Protein AF-A0A919AIV0-F1 (afdb_monomer)

pLDDT: mean 71.8, std 13.08, range [30.2, 87.25]

Radius of gyration: 26.95 Å; Cα contacts (8 Å, |Δi|>4): 54; chains: 1; bounding box: 64×28×65 Å

Mean predicted aligned error: 18.01 Å

Sequence (154 aa):
MPGPREDSHQRQLGMTYRTVQRLADAATPEELFTGQWQNRTSVLDECKPYLDDRWNQGCTNAWKLWEEIVPLGYRGSYGRVRAYLHKKRTWPRLVTAGPPSPRAVAGWILRRPESLAEAETLQLKTVRAHCPELDALTRHVRRRWFGTCPWTRP

Foldseek 3Di:
DDDDDQVVVCVVVVDDPVVSVQVVPDPDVVSVPPDPPDDPPALVVVCVVVLVVCVVVVPLDLVVSVVVCVVVPRPDDSVVSVVVSVCVVPVPPPCPPPLDDPVLLVVCLQDDVVPDDPVSVVSNVVVCVV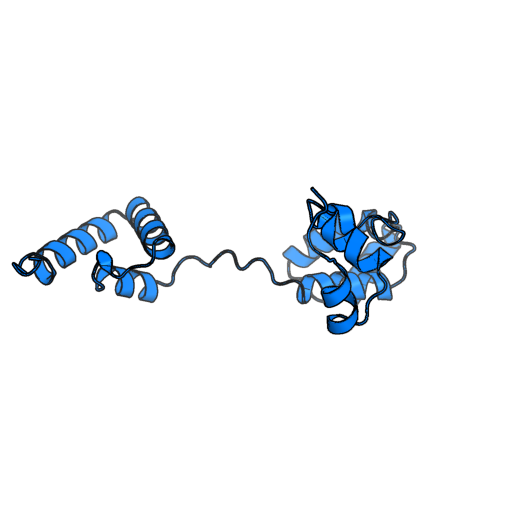DVVSVVVSVVNCCVVVVDDPDDDD

Structure (mmCIF, N/CA/C/O backbone):
data_AF-A0A919AIV0-F1
#
_entry.id   AF-A0A919AIV0-F1
#
loop_
_atom_site.group_PDB
_atom_site.id
_atom_site.type_symbol
_atom_site.label_atom_id
_atom_site.label_alt_id
_atom_site.label_comp_id
_atom_site.label_asym_id
_atom_site.label_entity_id
_atom_site.label_seq_id
_atom_site.pdbx_PDB_ins_code
_atom_site.Cartn_x
_atom_site.Cartn_y
_atom_site.Cartn_z
_atom_site.occupancy
_atom_site.B_iso_or_equiv
_atom_site.auth_seq_id
_atom_site.auth_comp_id
_atom_site.auth_asym_id
_atom_site.auth_atom_id
_atom_site.pdbx_PDB_model_num
ATOM 1 N N . MET A 1 1 ? 43.283 -12.745 17.868 1.00 36.00 1 MET A N 1
ATOM 2 C CA . MET A 1 1 ? 43.130 -11.744 16.792 1.00 36.00 1 MET A CA 1
ATOM 3 C C . MET A 1 1 ? 42.041 -10.768 17.219 1.00 36.00 1 MET A C 1
ATOM 5 O O . MET A 1 1 ? 40.906 -11.218 17.308 1.00 36.00 1 MET A O 1
ATOM 9 N N . PRO A 1 2 ? 42.342 -9.511 17.590 1.00 45.62 2 PRO A N 1
ATOM 10 C CA . PRO A 1 2 ? 41.304 -8.553 17.967 1.00 45.62 2 PRO A CA 1
ATOM 11 C C . PRO A 1 2 ? 40.678 -7.936 16.702 1.00 45.62 2 PRO A C 1
ATOM 13 O O . PRO A 1 2 ? 41.403 -7.577 15.774 1.00 45.62 2 PRO A O 1
ATOM 16 N N . GLY A 1 3 ? 39.342 -7.881 16.653 1.00 44.22 3 GLY A N 1
ATOM 17 C CA . GLY A 1 3 ? 38.548 -7.369 15.528 1.00 44.22 3 GLY A CA 1
ATOM 18 C C . GLY A 1 3 ? 38.707 -5.859 15.283 1.00 44.22 3 GLY A C 1
ATOM 19 O O . GLY A 1 3 ? 39.317 -5.159 16.095 1.00 44.22 3 GLY A O 1
ATOM 20 N N . PRO A 1 4 ? 38.219 -5.352 14.135 1.00 51.44 4 PRO A N 1
ATOM 21 C CA . PRO A 1 4 ? 38.441 -3.974 13.708 1.00 51.44 4 PRO A CA 1
ATOM 22 C C . PRO A 1 4 ? 37.789 -2.970 14.669 1.00 51.44 4 PRO A C 1
ATOM 24 O O . PRO A 1 4 ? 36.726 -3.209 15.224 1.00 51.44 4 PRO A O 1
ATOM 27 N N . ARG A 1 5 ? 38.469 -1.836 14.868 1.00 56.03 5 ARG A N 1
ATOM 28 C CA . ARG A 1 5 ? 38.146 -0.793 15.853 1.00 56.03 5 ARG A CA 1
ATOM 29 C C . ARG A 1 5 ? 36.826 -0.085 15.502 1.00 56.03 5 ARG A C 1
ATOM 31 O O . ARG A 1 5 ? 36.785 0.695 14.555 1.00 56.03 5 ARG A O 1
ATOM 38 N N . GLU A 1 6 ? 35.782 -0.321 16.295 1.00 53.56 6 GLU A N 1
ATOM 39 C CA . GLU A 1 6 ? 34.403 0.195 16.142 1.00 53.56 6 GLU A CA 1
ATOM 40 C C . GLU A 1 6 ? 34.244 1.700 16.481 1.00 53.56 6 GLU A C 1
ATOM 42 O O . GLU A 1 6 ? 33.158 2.276 16.364 1.00 53.56 6 GLU A O 1
ATOM 47 N N . ASP A 1 7 ? 35.325 2.375 16.882 1.00 55.66 7 ASP A N 1
ATOM 48 C CA . ASP A 1 7 ? 35.290 3.737 17.434 1.00 55.66 7 ASP A CA 1
ATOM 49 C C . ASP A 1 7 ? 35.059 4.846 16.392 1.00 55.66 7 ASP A C 1
ATOM 51 O O . ASP A 1 7 ? 34.559 5.926 16.722 1.00 55.66 7 ASP A O 1
ATOM 55 N N . SER A 1 8 ? 35.397 4.612 15.119 1.00 58.81 8 SER A N 1
ATOM 56 C CA . SER A 1 8 ? 35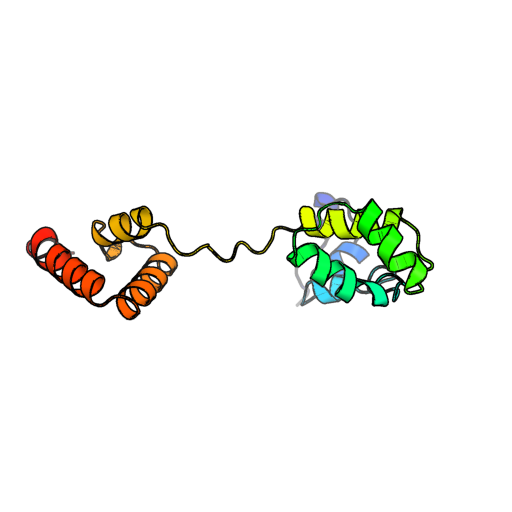.231 5.615 14.053 1.00 58.81 8 SER A CA 1
ATOM 57 C C . SER A 1 8 ? 33.758 5.866 13.708 1.00 58.81 8 SER A C 1
ATOM 59 O O . SER A 1 8 ? 33.366 7.004 13.439 1.00 58.81 8 SER A O 1
ATOM 61 N N . HIS A 1 9 ? 32.921 4.830 13.794 1.00 59.06 9 HIS A N 1
ATOM 62 C CA . HIS A 1 9 ? 31.500 4.899 13.457 1.00 59.06 9 HIS A CA 1
ATOM 63 C C . HIS A 1 9 ? 30.693 5.741 14.458 1.00 59.06 9 HIS A C 1
ATOM 65 O O . HIS A 1 9 ? 29.751 6.429 14.066 1.00 59.06 9 HIS A O 1
ATOM 71 N N . GLN A 1 10 ? 31.098 5.769 15.733 1.00 59.44 10 GLN A N 1
ATOM 72 C CA . GLN A 1 10 ? 30.430 6.562 16.775 1.00 59.44 10 GLN A CA 1
ATOM 73 C C . GLN A 1 10 ? 30.496 8.066 16.490 1.00 59.44 10 GLN A C 1
ATOM 75 O O . GLN A 1 10 ? 29.489 8.768 16.584 1.00 59.44 10 GLN A O 1
ATOM 80 N N . ARG A 1 11 ? 31.677 8.567 16.100 1.00 62.88 11 ARG A N 1
ATOM 81 C CA . ARG A 1 11 ? 31.897 9.996 15.819 1.00 62.88 11 ARG A CA 1
ATOM 82 C C . ARG A 1 11 ? 31.200 10.454 14.543 1.00 62.88 11 ARG A C 1
ATOM 84 O O . ARG A 1 11 ? 30.760 11.595 14.475 1.00 62.88 11 ARG A O 1
ATOM 91 N N . GLN A 1 12 ? 31.087 9.567 13.557 1.00 66.00 12 GLN A N 1
ATOM 92 C CA . GLN A 1 12 ? 30.438 9.863 12.283 1.00 66.00 12 GLN A CA 1
ATOM 93 C C . GLN A 1 12 ? 28.904 9.856 12.386 1.00 66.00 12 GLN A C 1
ATOM 95 O O . GLN A 1 12 ? 28.244 10.607 11.673 1.00 66.00 12 GLN A O 1
ATOM 100 N N . LEU A 1 13 ? 28.339 9.034 13.279 1.00 72.25 13 LEU A N 1
ATOM 101 C CA . LEU A 1 13 ? 26.889 8.896 13.463 1.00 72.25 13 LEU A CA 1
ATOM 102 C C . LEU A 1 13 ? 26.334 9.703 14.649 1.00 72.25 13 LEU A C 1
ATOM 104 O O . LEU A 1 13 ? 25.120 9.841 14.769 1.00 72.25 13 LEU A O 1
ATOM 108 N N . GLY A 1 14 ? 27.192 10.219 15.538 1.00 75.12 14 GLY A N 1
ATOM 109 C CA . GLY A 1 14 ? 26.770 10.911 16.763 1.00 75.12 14 GLY A CA 1
ATOM 110 C C . GLY A 1 14 ? 26.038 10.000 17.757 1.00 75.12 14 GLY A C 1
ATOM 111 O O . GLY A 1 14 ? 25.257 10.476 18.578 1.00 75.12 14 GLY A O 1
ATOM 112 N N . MET A 1 15 ? 26.252 8.684 17.665 1.00 82.94 15 MET A N 1
ATOM 113 C CA . MET A 1 15 ? 25.555 7.666 18.455 1.00 82.94 15 MET A CA 1
ATOM 114 C C . MET A 1 15 ? 26.465 7.084 19.537 1.00 82.94 15 MET A C 1
ATOM 116 O O . MET A 1 15 ? 27.680 6.990 19.373 1.00 82.94 15 MET A O 1
ATOM 120 N N . THR A 1 16 ? 25.870 6.655 20.652 1.00 81.69 16 THR A N 1
ATOM 121 C CA . THR A 1 16 ? 26.610 6.000 21.739 1.00 81.69 16 THR A CA 1
ATOM 122 C C . THR A 1 16 ? 27.120 4.623 21.309 1.00 81.69 16 THR A C 1
ATOM 124 O O . THR A 1 16 ? 26.442 3.923 20.554 1.00 81.69 16 THR A O 1
ATOM 127 N N . TYR A 1 17 ? 28.271 4.195 21.846 1.00 78.75 17 TYR A N 1
ATOM 128 C CA . TYR A 1 17 ? 28.877 2.883 21.558 1.00 78.75 17 TYR A CA 1
ATOM 129 C C . TYR A 1 17 ? 27.876 1.726 21.663 1.00 78.75 17 TYR A C 1
ATOM 131 O O . TYR A 1 17 ? 27.753 0.930 20.743 1.00 78.75 17 TYR A O 1
ATOM 139 N N . ARG A 1 18 ? 27.064 1.694 22.728 1.00 78.75 18 ARG A N 1
ATOM 140 C CA . ARG A 1 18 ? 26.028 0.664 22.923 1.00 78.75 18 ARG A CA 1
ATOM 141 C C . ARG A 1 18 ? 24.982 0.618 21.808 1.00 78.75 18 ARG A C 1
ATOM 143 O O . ARG A 1 18 ? 24.438 -0.445 21.539 1.00 78.75 18 ARG A O 1
ATOM 150 N N . THR A 1 19 ? 24.684 1.753 21.181 1.00 76.38 19 THR A N 1
ATOM 151 C CA . THR A 1 19 ? 23.734 1.819 20.063 1.00 76.38 19 THR A CA 1
ATOM 152 C C . THR A 1 19 ? 24.381 1.304 18.785 1.00 76.38 19 THR A C 1
ATOM 154 O O . THR A 1 19 ? 23.756 0.530 18.071 1.00 76.38 19 THR A O 1
ATOM 157 N N . VAL A 1 20 ? 25.637 1.684 18.529 1.00 79.19 2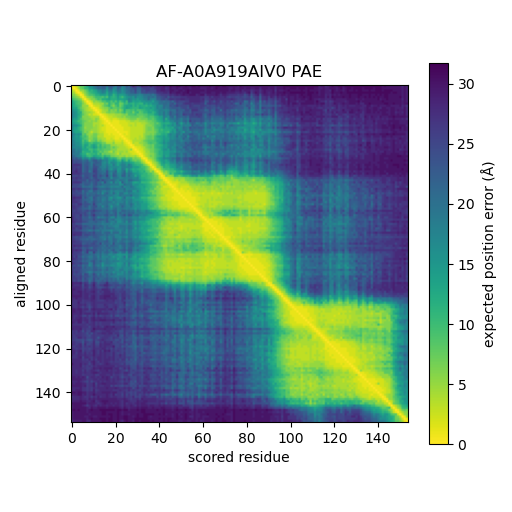0 VAL A N 1
ATOM 158 C CA . VAL A 1 20 ? 26.412 1.193 17.379 1.00 79.19 20 VAL A CA 1
ATOM 159 C C . VAL A 1 20 ? 26.623 -0.318 17.480 1.00 79.19 20 VAL A C 1
ATOM 161 O O . VAL A 1 20 ? 26.350 -1.018 16.514 1.00 79.19 20 VAL A O 1
ATOM 164 N N . GLN A 1 21 ? 26.988 -0.827 18.660 1.00 81.25 21 GLN A N 1
ATOM 165 C CA . GLN A 1 21 ? 27.147 -2.261 18.899 1.00 81.25 21 GLN A CA 1
ATOM 166 C C . GLN A 1 21 ? 25.836 -3.017 18.676 1.00 81.25 21 GLN A C 1
ATOM 168 O O . GLN A 1 21 ? 25.798 -3.980 17.927 1.00 81.25 21 GLN A O 1
ATOM 173 N N . ARG A 1 22 ? 24.722 -2.526 19.237 1.00 78.75 22 ARG A N 1
ATOM 174 C CA . ARG A 1 22 ? 23.403 -3.146 19.038 1.00 78.75 22 ARG A CA 1
ATOM 175 C C . ARG A 1 22 ? 22.977 -3.165 17.567 1.00 78.75 22 ARG A C 1
ATOM 177 O O . ARG A 1 22 ? 22.279 -4.081 17.157 1.00 78.75 22 ARG A O 1
ATOM 184 N N . LEU A 1 23 ? 23.353 -2.140 16.798 1.00 76.88 23 LEU A N 1
ATOM 185 C CA . LEU A 1 23 ? 23.110 -2.085 15.355 1.00 76.88 23 LEU A CA 1
ATOM 186 C C . LEU A 1 23 ? 23.992 -3.073 14.583 1.00 76.88 23 LEU A C 1
ATOM 188 O O . LEU A 1 23 ? 23.508 -3.673 13.631 1.00 76.88 23 LEU A O 1
ATOM 192 N N . ALA A 1 24 ? 25.254 -3.230 14.985 1.00 79.25 24 ALA A N 1
ATOM 193 C CA . ALA A 1 24 ? 26.211 -4.132 14.350 1.00 79.25 24 ALA A CA 1
ATOM 194 C C . ALA A 1 24 ? 25.941 -5.614 14.664 1.00 79.25 24 ALA A C 1
ATOM 196 O O . ALA A 1 24 ? 26.122 -6.460 13.794 1.00 79.25 24 ALA A O 1
ATOM 197 N N . ASP A 1 25 ? 25.480 -5.914 15.880 1.00 77.88 25 ASP A N 1
ATOM 198 C CA . ASP A 1 25 ? 25.202 -7.278 16.344 1.00 77.88 25 ASP A CA 1
ATOM 199 C C . ASP A 1 25 ? 23.881 -7.845 15.790 1.00 77.88 25 ASP A C 1
ATOM 201 O O . ASP A 1 25 ? 23.664 -9.054 15.853 1.00 77.88 25 ASP A O 1
ATOM 205 N N . ALA A 1 26 ? 22.988 -7.000 15.261 1.00 75.81 26 ALA A N 1
ATOM 206 C CA . ALA A 1 26 ? 21.720 -7.452 14.698 1.00 75.81 26 ALA A CA 1
ATOM 207 C C . ALA A 1 26 ? 21.926 -8.079 13.313 1.00 75.81 26 ALA A C 1
ATOM 209 O O . ALA A 1 26 ? 22.257 -7.397 12.341 1.00 75.81 26 ALA A O 1
ATOM 210 N N . ALA A 1 27 ? 21.681 -9.382 13.215 1.00 68.94 27 ALA A N 1
ATOM 211 C CA . ALA A 1 27 ? 21.794 -10.140 11.973 1.00 68.94 27 ALA A CA 1
ATOM 212 C C . ALA A 1 27 ? 20.634 -9.845 11.012 1.00 68.94 27 ALA A C 1
ATOM 214 O O . ALA A 1 27 ? 20.762 -9.995 9.795 1.00 68.94 27 ALA A O 1
ATOM 215 N N . THR A 1 28 ? 19.496 -9.416 11.559 1.00 67.44 28 THR A N 1
ATOM 216 C CA . THR A 1 28 ? 18.296 -9.062 10.805 1.00 67.44 28 THR A CA 1
ATOM 217 C C . THR A 1 28 ? 17.712 -7.743 11.317 1.00 67.44 28 THR A C 1
ATOM 219 O O . THR A 1 28 ? 17.781 -7.455 12.516 1.00 67.44 28 THR A O 1
ATOM 222 N N . PRO A 1 29 ? 17.130 -6.898 10.445 1.00 58.44 29 PRO A N 1
ATOM 223 C CA . PRO A 1 29 ? 16.515 -5.642 10.875 1.00 58.44 29 PRO A CA 1
ATOM 224 C C . PRO A 1 29 ? 15.388 -5.863 11.898 1.00 58.44 29 PRO A C 1
ATOM 226 O O . PRO A 1 29 ? 15.114 -4.979 12.707 1.00 58.44 29 PRO A O 1
ATOM 229 N N . GLU A 1 30 ? 14.777 -7.049 11.916 1.00 58.75 30 GLU A N 1
ATOM 230 C CA . GLU A 1 30 ? 13.768 -7.470 12.886 1.00 58.75 30 GLU A CA 1
ATOM 231 C C . GLU A 1 30 ? 14.283 -7.501 14.334 1.00 58.75 30 GLU A C 1
ATOM 233 O O . GLU A 1 30 ? 13.545 -7.129 15.253 1.00 58.75 30 GLU A O 1
ATOM 238 N N . GLU A 1 31 ? 15.550 -7.865 14.549 1.00 64.50 31 GLU A N 1
ATOM 239 C CA . GLU A 1 31 ? 16.181 -7.916 15.876 1.00 64.50 31 GLU A CA 1
ATOM 240 C C . GLU A 1 31 ? 16.346 -6.521 16.491 1.00 64.50 31 GLU A C 1
ATOM 242 O O . GLU A 1 31 ? 16.229 -6.359 17.707 1.00 64.50 31 GLU A O 1
ATOM 247 N N . LEU A 1 32 ? 16.506 -5.484 15.661 1.00 65.25 32 LEU A N 1
ATOM 248 C CA . LEU A 1 32 ? 16.598 -4.084 16.101 1.00 65.25 32 LEU A CA 1
ATOM 249 C C . LEU A 1 32 ? 15.281 -3.518 16.620 1.00 65.25 32 LEU A C 1
ATOM 251 O O . LEU A 1 32 ? 15.273 -2.514 17.338 1.00 65.25 32 LEU A O 1
ATOM 255 N N . PHE A 1 33 ? 14.168 -4.152 16.266 1.00 63.25 33 PHE A N 1
ATOM 256 C CA . PHE A 1 33 ? 12.841 -3.733 16.685 1.00 63.25 33 PHE A CA 1
ATOM 257 C C . PHE A 1 33 ? 12.436 -4.316 18.055 1.00 63.25 33 PHE A C 1
ATOM 259 O O . PHE A 1 33 ? 11.292 -4.143 18.473 1.00 63.25 33 PHE A O 1
ATOM 266 N N . THR A 1 34 ? 13.351 -4.941 18.808 1.00 55.03 34 THR A N 1
ATOM 267 C CA . THR A 1 34 ? 13.086 -5.408 20.180 1.00 55.03 34 THR A CA 1
ATOM 268 C C . THR A 1 34 ? 12.984 -4.241 21.172 1.00 55.03 34 THR A C 1
ATOM 270 O O . THR A 1 34 ? 13.961 -3.636 21.610 1.00 55.03 34 THR A O 1
ATOM 273 N N . GLY A 1 35 ? 11.752 -3.892 21.540 1.00 52.62 35 GLY A N 1
ATOM 274 C CA . GLY A 1 35 ? 11.455 -2.850 22.519 1.00 52.62 35 GLY A CA 1
ATOM 275 C C . GLY A 1 35 ? 9.990 -2.434 22.481 1.00 52.62 35 GLY A C 1
ATOM 276 O O . GLY A 1 35 ? 9.247 -2.849 21.598 1.00 52.62 35 GLY A O 1
ATOM 277 N N . GLN A 1 36 ? 9.595 -1.583 23.433 1.00 47.69 36 GL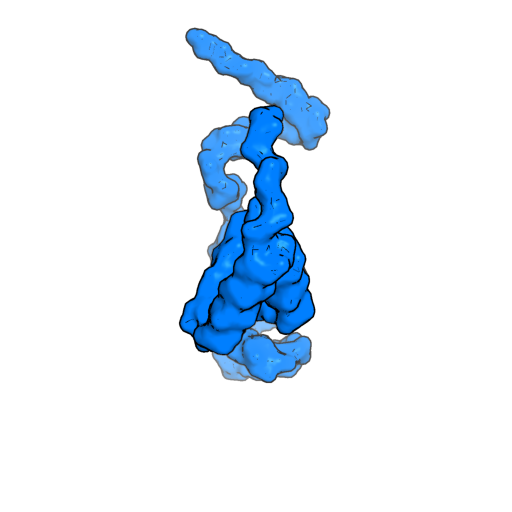N A N 1
ATOM 278 C CA . GLN A 1 36 ? 8.257 -1.026 23.738 1.00 47.69 36 GLN A CA 1
ATOM 279 C C . GLN A 1 36 ? 7.380 -0.591 22.533 1.00 47.69 36 GLN A C 1
ATOM 281 O O . GLN A 1 36 ? 6.202 -0.271 22.694 1.00 47.69 36 GLN A O 1
ATOM 286 N N . TRP A 1 37 ? 7.961 -0.568 21.337 1.00 46.59 37 TRP A N 1
ATOM 287 C CA . TRP A 1 37 ? 7.380 -0.197 20.059 1.00 46.59 37 TRP A CA 1
ATOM 288 C C . TRP A 1 37 ? 6.743 -1.358 19.282 1.00 46.59 37 TRP A C 1
ATOM 290 O O . TRP A 1 37 ? 5.970 -1.097 18.363 1.00 46.59 37 TRP A O 1
ATOM 300 N N . GLN A 1 38 ? 7.040 -2.619 19.621 1.00 49.47 38 GLN A N 1
ATOM 301 C CA . GLN A 1 38 ? 6.758 -3.703 18.681 1.00 49.47 38 GLN A CA 1
ATOM 302 C C . GLN A 1 38 ? 5.310 -4.178 18.608 1.00 49.47 38 GLN A C 1
ATOM 304 O O . GLN A 1 38 ? 4.859 -4.488 17.513 1.00 49.47 38 GLN A O 1
ATOM 309 N N . ASN A 1 39 ? 4.547 -4.252 19.696 1.00 50.56 39 ASN A N 1
ATOM 310 C CA . ASN A 1 39 ? 3.184 -4.771 19.569 1.00 50.56 39 ASN A CA 1
ATOM 311 C C . ASN A 1 39 ? 2.384 -4.566 20.852 1.00 50.56 39 ASN A C 1
ATOM 313 O O . ASN A 1 39 ? 2.145 -5.498 21.614 1.00 50.56 39 ASN A O 1
ATOM 317 N N . ARG A 1 40 ? 1.964 -3.332 21.141 1.00 48.59 40 ARG A N 1
ATOM 318 C CA . ARG A 1 40 ? 0.803 -3.209 22.026 1.00 48.59 40 ARG A CA 1
ATOM 319 C C . ARG A 1 40 ? -0.393 -3.586 21.177 1.00 48.59 40 ARG A C 1
ATOM 321 O O . ARG A 1 40 ? -0.790 -2.761 20.358 1.00 48.59 40 ARG A O 1
ATOM 328 N N . THR A 1 41 ? -0.908 -4.800 21.373 1.00 49.47 41 THR A N 1
ATOM 329 C CA . THR A 1 41 ? -2.195 -5.260 20.846 1.00 49.47 41 THR A CA 1
ATOM 330 C C . THR A 1 41 ? -3.206 -4.175 21.169 1.00 49.47 41 THR A C 1
ATOM 332 O O . THR A 1 41 ? -3.596 -3.957 22.317 1.00 49.47 41 THR A O 1
ATOM 335 N N . SER A 1 42 ? -3.479 -3.348 20.178 1.00 62.78 42 SER A N 1
ATOM 336 C CA . SER A 1 42 ? -4.317 -2.183 20.336 1.00 62.78 42 SER A CA 1
ATOM 337 C C . SER A 1 42 ? -5.731 -2.627 20.022 1.00 62.78 42 SER A C 1
ATOM 339 O O . SER A 1 42 ? -5.936 -3.446 19.140 1.00 62.78 42 SER A O 1
ATOM 341 N N . VAL A 1 43 ? -6.732 -2.035 20.666 1.00 67.75 43 VAL A N 1
ATOM 342 C CA . VAL A 1 43 ? -8.153 -2.235 20.300 1.00 67.75 43 VAL A CA 1
ATOM 343 C C . VAL A 1 43 ? -8.404 -1.952 18.802 1.00 67.75 43 VAL A C 1
ATOM 345 O O . VAL A 1 43 ? -9.404 -2.360 18.231 1.00 67.75 43 VAL A O 1
ATOM 348 N N . LEU A 1 44 ? -7.474 -1.256 18.133 1.00 73.94 44 LEU A N 1
ATOM 349 C CA . LEU A 1 44 ? -7.498 -1.066 16.689 1.00 73.94 44 LEU A CA 1
ATOM 350 C C . LEU A 1 44 ? -7.182 -2.348 15.905 1.00 73.94 44 LEU A C 1
ATOM 352 O O . LEU A 1 44 ? -7.720 -2.485 14.817 1.00 73.94 44 LEU A O 1
ATOM 356 N N . ASP A 1 45 ? -6.350 -3.259 16.420 1.00 71.38 45 ASP A N 1
ATOM 357 C CA . ASP A 1 45 ? -5.974 -4.521 15.766 1.00 71.38 45 ASP A CA 1
ATOM 358 C C . ASP A 1 45 ? -7.185 -5.402 15.445 1.00 71.38 45 ASP A C 1
ATOM 360 O O . ASP A 1 45 ? -7.256 -5.946 14.347 1.00 71.38 45 ASP A O 1
ATOM 364 N N . GLU A 1 46 ? -8.172 -5.452 16.340 1.00 78.88 46 GLU A N 1
ATOM 365 C CA . GLU A 1 46 ? -9.439 -6.169 16.130 1.00 78.88 46 GLU A CA 1
ATOM 366 C C . GLU A 1 46 ? -10.284 -5.540 15.009 1.00 78.88 46 GLU A C 1
ATOM 368 O O . GLU A 1 46 ? -10.954 -6.243 14.256 1.00 78.88 46 GLU A O 1
ATOM 373 N N . CYS A 1 47 ? -10.210 -4.215 14.839 1.00 78.75 47 CYS A N 1
ATOM 374 C CA . CYS A 1 47 ? -10.937 -3.488 13.794 1.00 78.75 47 CYS A CA 1
ATOM 375 C C . CYS A 1 47 ? -10.168 -3.370 12.466 1.00 78.75 47 CYS A C 1
ATOM 377 O O . CYS A 1 47 ? -10.766 -2.985 11.459 1.00 78.75 47 CYS A O 1
ATOM 379 N N . LYS A 1 48 ? -8.866 -3.695 12.423 1.00 81.38 48 LYS A N 1
ATOM 380 C CA . LYS A 1 48 ? -8.053 -3.682 11.190 1.00 81.38 48 LYS A CA 1
ATOM 381 C C . LYS A 1 48 ? -8.685 -4.456 10.027 1.00 81.38 48 LYS A C 1
ATOM 383 O O . LYS A 1 48 ? -8.759 -3.866 8.953 1.00 81.38 48 LYS A O 1
ATOM 388 N N . PRO A 1 49 ? -9.167 -5.708 10.180 1.00 83.50 49 PRO A N 1
ATOM 389 C CA . PRO A 1 49 ? -9.738 -6.443 9.048 1.00 83.50 49 PRO A CA 1
ATOM 390 C C . PRO A 1 49 ? -10.961 -5.740 8.441 1.00 83.50 49 PRO A C 1
ATOM 392 O O . PRO A 1 49 ? -11.083 -5.680 7.220 1.00 83.50 49 PRO A O 1
ATOM 395 N N . TYR A 1 50 ? -11.821 -5.138 9.269 1.00 84.44 50 TYR A N 1
ATOM 396 C CA . TYR A 1 50 ? -12.984 -4.381 8.794 1.00 84.44 50 TYR A CA 1
ATOM 397 C C . TYR A 1 50 ? -12.579 -3.090 8.069 1.00 84.44 50 TYR A C 1
ATOM 399 O O . TYR A 1 50 ? -13.083 -2.780 6.989 1.00 84.44 50 TYR A O 1
ATOM 407 N N . LEU A 1 51 ? -11.627 -2.346 8.642 1.00 84.50 51 LEU A N 1
ATOM 408 C CA . LEU A 1 51 ? -11.085 -1.138 8.017 1.00 84.50 51 LEU A CA 1
ATOM 409 C C . LEU A 1 51 ? -10.416 -1.448 6.671 1.00 84.50 51 LEU A C 1
ATOM 411 O O . LEU A 1 51 ? -10.500 -0.642 5.745 1.00 84.50 51 LEU A O 1
ATOM 415 N N . ASP A 1 52 ? -9.786 -2.614 6.555 1.00 83.50 52 ASP A N 1
ATOM 416 C CA . ASP A 1 52 ? -9.098 -3.067 5.351 1.00 83.50 52 ASP A CA 1
ATOM 417 C C . ASP A 1 52 ? -10.062 -3.442 4.231 1.00 83.50 52 ASP A C 1
ATOM 419 O O . ASP A 1 52 ? -9.858 -3.021 3.091 1.00 83.50 52 ASP A O 1
ATOM 423 N N . ASP A 1 53 ? -11.131 -4.165 4.555 1.00 84.06 53 ASP A N 1
ATOM 424 C CA . ASP A 1 53 ? -12.195 -4.500 3.611 1.00 84.06 53 ASP A CA 1
ATOM 425 C C . ASP A 1 53 ? -12.854 -3.232 3.039 1.00 84.06 53 ASP A C 1
ATOM 427 O O . ASP A 1 53 ? -12.910 -3.033 1.822 1.00 84.06 53 ASP A O 1
ATOM 431 N N . ARG A 1 54 ? -13.227 -2.286 3.909 1.00 85.50 54 ARG A N 1
ATOM 432 C CA . ARG A 1 54 ? -13.815 -1.007 3.483 1.00 85.50 54 ARG A CA 1
ATOM 433 C C . ARG A 1 54 ? -12.845 -0.135 2.689 1.00 85.50 54 ARG A C 1
ATOM 435 O O . ARG A 1 54 ? -13.258 0.546 1.747 1.00 85.50 54 ARG A O 1
ATOM 442 N N . TRP A 1 55 ? -11.558 -0.153 3.034 1.00 82.50 55 TRP A N 1
ATOM 443 C CA . TRP A 1 55 ? -10.523 0.535 2.262 1.00 82.50 55 TRP A CA 1
ATOM 444 C C . TRP A 1 55 ? -10.382 -0.056 0.854 1.00 82.50 55 TRP A C 1
ATOM 446 O O . TRP A 1 55 ? -10.294 0.693 -0.119 1.00 82.50 55 TRP A O 1
ATOM 456 N N . ASN A 1 56 ? -10.426 -1.385 0.726 1.00 79.62 56 ASN A N 1
ATOM 457 C CA . ASN A 1 56 ? -10.374 -2.074 -0.565 1.00 79.62 56 ASN A CA 1
ATOM 458 C C . ASN A 1 56 ? -11.610 -1.792 -1.434 1.00 79.62 56 ASN A C 1
ATOM 460 O O . ASN A 1 56 ? -11.491 -1.717 -2.654 1.00 79.62 56 ASN A O 1
ATOM 464 N N . GLN A 1 57 ? -12.767 -1.545 -0.817 1.00 82.31 57 GLN A N 1
ATOM 465 C CA . GLN A 1 57 ? -13.985 -1.082 -1.496 1.00 82.31 57 GLN A CA 1
ATOM 466 C C . GLN A 1 57 ? -13.924 0.398 -1.930 1.00 82.31 57 GLN A C 1
ATOM 468 O O . GLN A 1 57 ? -14.863 0.904 -2.539 1.00 82.31 57 GLN A O 1
ATOM 473 N N . GLY A 1 58 ? -12.834 1.116 -1.631 1.00 78.19 58 GLY A N 1
ATOM 474 C CA . GLY A 1 58 ? -12.630 2.512 -2.033 1.00 78.19 58 GLY A CA 1
ATOM 475 C C . GLY A 1 58 ? -13.144 3.548 -1.029 1.00 78.19 58 GLY A C 1
ATOM 476 O O . GLY A 1 58 ? -13.159 4.748 -1.326 1.00 78.19 58 GLY A O 1
ATOM 477 N N . CYS A 1 59 ? -13.533 3.137 0.183 1.00 73.56 59 CYS A N 1
ATOM 478 C CA . CYS A 1 59 ? -13.958 4.080 1.215 1.00 73.56 59 CYS A CA 1
ATOM 479 C C . CYS A 1 59 ? -12.758 4.891 1.729 1.00 73.56 59 CYS A C 1
ATOM 481 O O . CYS A 1 59 ? -11.980 4.430 2.557 1.00 73.56 59 CYS A O 1
ATOM 483 N N . THR A 1 60 ? -12.629 6.139 1.267 1.00 73.31 60 THR A N 1
ATOM 484 C CA . THR A 1 60 ? -11.515 7.034 1.653 1.00 73.31 60 THR A CA 1
ATOM 485 C C . THR A 1 60 ? -11.832 7.895 2.889 1.00 73.31 60 THR A C 1
ATOM 487 O O . THR A 1 60 ? -10.956 8.574 3.428 1.00 73.31 60 THR A O 1
ATOM 490 N N . ASN A 1 61 ? -13.086 7.902 3.357 1.00 82.81 61 ASN A N 1
ATOM 491 C CA . ASN A 1 61 ? -13.514 8.773 4.451 1.00 82.81 61 ASN A CA 1
ATOM 492 C C . ASN A 1 61 ? -13.274 8.124 5.826 1.00 82.81 61 ASN A C 1
ATOM 494 O O . ASN A 1 61 ? -14.067 7.309 6.290 1.00 82.81 61 ASN A O 1
ATOM 498 N N . ALA A 1 62 ? -12.196 8.544 6.492 1.00 81.81 62 ALA A N 1
ATOM 499 C CA . ALA A 1 62 ? -11.807 8.067 7.819 1.00 81.81 62 ALA A CA 1
ATOM 500 C C . ALA A 1 62 ? -12.859 8.319 8.914 1.00 81.81 62 ALA A C 1
ATOM 502 O O . ALA A 1 62 ? -12.925 7.549 9.867 1.00 81.81 62 ALA A O 1
ATOM 503 N N . TRP A 1 63 ? -13.666 9.380 8.795 1.00 82.94 63 TRP A N 1
ATOM 504 C CA . TRP A 1 63 ? -14.722 9.677 9.766 1.00 82.94 63 TRP A CA 1
ATOM 505 C C . TRP A 1 63 ? -15.858 8.660 9.678 1.00 82.94 63 TRP A C 1
ATOM 507 O O . TRP A 1 63 ? -16.222 8.075 10.691 1.00 82.94 63 TRP A O 1
ATOM 517 N N . LYS A 1 64 ? -16.337 8.372 8.458 1.00 85.62 64 LYS A N 1
ATOM 518 C CA . LYS A 1 64 ? -17.369 7.345 8.224 1.00 85.62 64 LYS A CA 1
ATOM 519 C C . LYS A 1 64 ? -16.925 5.973 8.732 1.00 85.62 64 LYS A C 1
ATOM 521 O O . LYS A 1 64 ? -17.687 5.287 9.393 1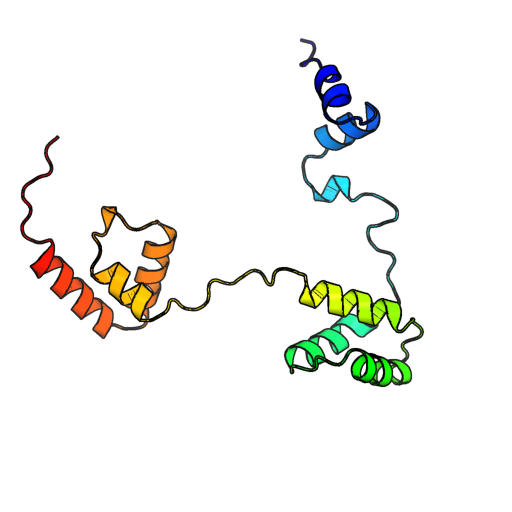.00 85.62 64 LYS A O 1
ATOM 526 N N . LEU A 1 65 ? -15.668 5.608 8.475 1.00 85.31 65 LEU A N 1
ATOM 527 C CA . LEU A 1 65 ? -15.107 4.345 8.958 1.00 85.31 65 LEU A CA 1
ATOM 528 C C . LEU A 1 65 ? -15.030 4.284 10.485 1.00 85.31 65 LEU A C 1
ATOM 530 O O . LEU A 1 65 ? -15.259 3.228 11.057 1.00 85.31 65 LEU A O 1
ATOM 534 N N . TRP A 1 66 ? -14.708 5.399 11.148 1.00 84.62 66 TRP A N 1
ATOM 535 C CA . TRP A 1 66 ? -14.702 5.461 12.609 1.00 84.62 66 TRP A CA 1
ATOM 536 C C . TRP A 1 66 ? -16.118 5.326 13.187 1.00 84.62 66 TRP A C 1
ATOM 538 O O . TRP A 1 66 ? -16.326 4.561 14.122 1.00 84.62 66 TRP A O 1
ATOM 548 N N . GLU A 1 67 ? -17.093 6.014 12.598 1.00 87.25 67 GLU A N 1
ATOM 549 C CA . GLU A 1 67 ? -18.497 5.958 13.016 1.00 87.25 67 GLU A CA 1
ATOM 550 C C . GLU A 1 67 ? -19.104 4.556 12.840 1.00 87.25 67 GLU A C 1
ATOM 552 O O . GLU A 1 67 ? -19.891 4.126 13.675 1.00 87.25 67 GLU A O 1
ATOM 557 N N . GLU A 1 68 ? -18.677 3.806 11.819 1.00 85.62 68 GLU A N 1
ATOM 558 C CA . GLU A 1 68 ? -19.080 2.410 11.597 1.00 85.62 68 GLU A CA 1
ATOM 559 C C . GLU A 1 68 ? -18.454 1.428 12.603 1.00 85.62 68 GLU A C 1
ATOM 561 O O . GLU A 1 68 ? -19.104 0.461 12.997 1.00 85.62 68 GLU A O 1
ATOM 566 N N . ILE A 1 69 ? -17.219 1.663 13.069 1.00 85.25 69 ILE A N 1
ATOM 567 C CA . ILE A 1 69 ? -16.547 0.752 14.020 1.00 85.25 69 ILE A CA 1
ATOM 568 C C . ILE A 1 69 ? -16.900 1.016 15.487 1.00 85.25 69 ILE A C 1
ATOM 570 O O . ILE A 1 69 ? -16.787 0.107 16.309 1.00 85.25 69 ILE A O 1
ATOM 574 N N . VAL A 1 70 ? -17.330 2.230 15.845 1.00 84.31 70 VAL A N 1
ATOM 575 C CA . VAL A 1 70 ? -17.788 2.561 17.207 1.00 84.31 70 VAL A CA 1
ATOM 576 C C . VAL A 1 70 ? -18.908 1.619 17.690 1.00 84.31 70 VAL A C 1
ATOM 578 O O . VAL A 1 70 ? -18.739 1.026 18.758 1.00 84.31 70 VAL A O 1
ATOM 581 N N . PRO A 1 71 ? -20.006 1.391 16.937 1.00 84.56 71 PRO A N 1
ATOM 582 C CA . PRO A 1 71 ? -21.047 0.443 17.335 1.00 84.56 71 PRO A CA 1
ATOM 583 C C . PRO A 1 71 ? -20.590 -1.020 17.264 1.00 84.56 71 PRO A C 1
ATOM 585 O O . PRO A 1 71 ? -21.144 -1.855 17.971 1.00 84.56 71 PRO A O 1
ATOM 588 N N . LEU A 1 72 ? -19.546 -1.335 16.486 1.00 79.56 72 LEU A N 1
ATOM 589 C CA . LEU A 1 72 ? -18.915 -2.663 16.453 1.00 79.56 72 LEU A CA 1
ATOM 590 C C . LEU A 1 72 ? -18.047 -2.955 17.694 1.00 79.56 72 LEU A C 1
ATOM 592 O O . LEU A 1 72 ? -17.445 -4.021 17.785 1.00 79.56 72 LEU A O 1
ATOM 596 N N . GLY A 1 73 ? -17.989 -2.031 18.661 1.00 79.56 73 GLY A N 1
ATOM 597 C CA . GLY A 1 73 ? -17.272 -2.208 19.925 1.00 79.56 73 GLY A CA 1
ATOM 598 C C . GLY A 1 73 ? -15.932 -1.476 19.998 1.00 79.56 73 GLY A C 1
ATOM 599 O O . GLY A 1 73 ? -15.195 -1.645 20.974 1.00 79.56 73 GLY A O 1
ATOM 600 N N . TYR A 1 74 ? -15.603 -0.627 19.019 1.00 79.69 74 TYR A N 1
ATOM 601 C CA . TYR A 1 74 ? -14.354 0.125 19.035 1.00 79.69 74 TYR A CA 1
ATOM 602 C C . TYR A 1 74 ? -14.340 1.190 20.139 1.00 79.69 74 TYR A C 1
ATOM 604 O O . TYR A 1 74 ? -15.025 2.209 20.068 1.00 79.69 74 TYR A O 1
ATOM 612 N N . ARG A 1 75 ? -13.480 0.994 21.145 1.00 75.75 75 ARG A N 1
ATOM 613 C CA . ARG A 1 75 ? -13.249 1.959 22.241 1.00 75.75 75 ARG A CA 1
ATOM 614 C C . ARG A 1 75 ? -12.034 2.868 22.036 1.00 75.75 75 ARG A C 1
ATOM 616 O O . ARG A 1 75 ? -11.597 3.546 22.964 1.00 75.75 75 ARG A O 1
ATOM 623 N N . GLY A 1 76 ? -11.430 2.846 20.850 1.00 78.25 76 GLY A N 1
ATOM 624 C CA . GLY A 1 76 ? -10.264 3.671 20.549 1.00 78.25 76 GLY A CA 1
ATOM 625 C C . GLY A 1 76 ? -10.620 5.079 20.063 1.00 78.25 76 GLY A C 1
ATOM 626 O O . GLY A 1 76 ? -11.770 5.413 19.789 1.00 78.25 76 GLY A O 1
ATOM 627 N N . SER A 1 77 ? -9.598 5.927 19.934 1.00 82.00 77 SER A N 1
ATOM 628 C CA . SER A 1 77 ? -9.765 7.294 19.446 1.00 82.00 77 SER A CA 1
ATOM 629 C C . SER A 1 77 ? -9.762 7.365 17.917 1.00 82.00 77 SER A C 1
ATOM 631 O O . SER A 1 77 ? -8.992 6.672 17.248 1.00 82.00 77 SER A O 1
ATOM 633 N N . TYR A 1 78 ? -10.544 8.296 17.364 1.00 83.06 78 TYR A N 1
ATOM 634 C CA . TYR A 1 78 ? -10.525 8.646 15.938 1.00 83.06 78 TYR A CA 1
ATOM 635 C C . TYR A 1 78 ? -9.102 8.894 15.407 1.00 83.06 78 TYR A C 1
ATOM 637 O O . TYR A 1 78 ? -8.748 8.449 14.316 1.00 83.06 78 TYR A O 1
ATOM 645 N N . GLY A 1 79 ? -8.244 9.541 16.206 1.00 82.31 79 GLY A N 1
ATOM 646 C CA . GLY A 1 79 ? -6.853 9.814 15.838 1.00 82.31 79 GLY A CA 1
ATOM 647 C C . GLY A 1 79 ? -6.047 8.556 15.497 1.00 82.31 79 GLY A C 1
ATOM 648 O O . GLY A 1 79 ? -5.231 8.597 14.578 1.00 82.31 79 GLY A O 1
ATOM 649 N N . ARG A 1 80 ? -6.307 7.420 16.164 1.00 81.31 80 ARG A N 1
ATOM 650 C CA . ARG A 1 80 ? -5.644 6.142 15.852 1.00 81.31 80 ARG A CA 1
ATOM 651 C C . ARG A 1 80 ? -6.101 5.571 14.514 1.00 81.31 80 ARG A C 1
ATOM 653 O O . ARG A 1 80 ? -5.257 5.151 13.728 1.00 81.31 80 ARG A O 1
ATOM 660 N N . VAL A 1 81 ? -7.404 5.607 14.232 1.00 82.75 81 VAL A N 1
ATOM 661 C CA . VAL A 1 81 ? -7.964 5.182 12.935 1.00 82.75 81 VAL A CA 1
ATOM 662 C C . VAL A 1 81 ? -7.421 6.061 11.815 1.00 82.75 81 VAL A C 1
ATOM 664 O O . VAL A 1 81 ? -6.907 5.561 10.818 1.00 82.75 81 VAL A O 1
ATOM 667 N N . ARG A 1 82 ? -7.442 7.384 12.006 1.00 84.62 82 ARG A N 1
ATOM 668 C CA . ARG A 1 82 ? -6.902 8.341 11.039 1.00 84.62 82 ARG A CA 1
ATOM 669 C C . ARG A 1 82 ? -5.412 8.117 10.786 1.00 84.62 82 ARG A C 1
ATOM 671 O O . ARG A 1 82 ? -5.007 8.108 9.629 1.00 84.62 82 ARG A O 1
ATOM 678 N N . ALA A 1 83 ? -4.606 7.925 11.830 1.00 83.75 83 ALA A N 1
ATOM 679 C CA . ALA A 1 83 ? -3.177 7.642 11.692 1.00 83.75 83 ALA A CA 1
ATOM 680 C C . ALA A 1 83 ? -2.924 6.316 10.959 1.00 83.75 83 ALA A C 1
ATOM 682 O O . ALA A 1 83 ? -2.034 6.245 10.115 1.00 83.75 83 ALA A O 1
ATOM 683 N N . TYR A 1 84 ? -3.732 5.287 11.226 1.00 82.31 84 TYR A N 1
ATOM 684 C CA . TYR A 1 84 ? -3.658 3.998 10.539 1.00 82.31 84 TYR A CA 1
ATOM 685 C C . TYR A 1 84 ? -3.990 4.106 9.047 1.00 82.31 84 TYR A C 1
ATOM 687 O O . TYR A 1 84 ? -3.227 3.628 8.210 1.00 82.31 84 TYR A O 1
ATOM 695 N N . LEU A 1 85 ? -5.070 4.807 8.700 1.00 82.50 85 LEU A N 1
ATOM 696 C CA . LEU A 1 85 ? -5.457 5.035 7.307 1.00 82.50 85 LEU A CA 1
ATOM 697 C C . LEU A 1 85 ? -4.458 5.942 6.577 1.00 82.50 85 LEU A C 1
ATOM 699 O O . LEU A 1 85 ? -4.117 5.684 5.425 1.00 82.50 85 LEU A O 1
ATOM 703 N N . HIS A 1 86 ? -3.917 6.963 7.251 1.00 82.31 86 HIS A N 1
ATOM 704 C CA . HIS A 1 86 ? -2.811 7.758 6.711 1.00 82.31 86 HIS A CA 1
ATOM 705 C C . HIS A 1 86 ? -1.582 6.895 6.453 1.00 82.31 86 HIS A C 1
ATOM 707 O O . HIS A 1 86 ? -1.001 6.985 5.378 1.00 82.31 86 HIS A O 1
ATOM 713 N N . LYS A 1 87 ? -1.213 6.023 7.397 1.00 79.19 87 LYS A N 1
ATOM 714 C CA . LYS A 1 87 ? -0.119 5.070 7.215 1.00 79.19 87 LYS A CA 1
ATOM 715 C C . LYS A 1 87 ? -0.393 4.180 6.002 1.00 79.19 87 LYS A C 1
ATOM 717 O O . LYS A 1 87 ? 0.483 4.072 5.165 1.00 79.19 87 LYS A O 1
ATOM 722 N N . LYS A 1 88 ? -1.605 3.650 5.818 1.00 76.25 88 LYS A N 1
ATOM 723 C CA . LYS A 1 88 ? -1.968 2.884 4.609 1.00 76.25 88 LYS A CA 1
ATOM 724 C C . LYS A 1 88 ? -1.898 3.682 3.307 1.00 76.25 88 LYS A C 1
ATOM 726 O O . LYS A 1 88 ? -1.559 3.117 2.275 1.00 76.25 88 LYS A O 1
ATOM 731 N N . ARG A 1 89 ? -2.206 4.977 3.347 1.00 74.44 89 ARG A N 1
ATOM 732 C CA . ARG A 1 89 ? -2.126 5.866 2.181 1.00 74.44 89 ARG A CA 1
ATOM 733 C C . ARG A 1 89 ? -0.687 6.235 1.818 1.00 74.44 89 ARG A C 1
ATOM 735 O O . ARG A 1 89 ? -0.381 6.379 0.641 1.00 74.44 89 ARG A O 1
ATOM 742 N N . THR A 1 90 ? 0.162 6.415 2.826 1.00 68.94 90 THR A N 1
ATOM 743 C CA . THR A 1 90 ? 1.570 6.808 2.672 1.00 68.94 90 THR A CA 1
ATOM 744 C C . THR A 1 90 ? 2.495 5.607 2.525 1.00 68.94 90 THR A C 1
ATOM 746 O O . THR A 1 90 ? 3.596 5.749 2.001 1.00 68.94 90 THR A O 1
ATOM 749 N N . TRP A 1 91 ? 2.075 4.424 2.979 1.00 65.38 91 TRP A N 1
ATOM 750 C CA . TRP A 1 91 ? 2.813 3.202 2.717 1.00 65.38 91 TRP A CA 1
ATOM 751 C C . TRP A 1 91 ? 2.925 3.065 1.210 1.00 65.38 91 TRP A C 1
ATOM 753 O O . TRP A 1 91 ? 1.889 3.072 0.538 1.00 65.38 91 TRP A O 1
ATOM 763 N N . PRO A 1 92 ? 4.155 2.983 0.672 1.00 52.31 92 PRO A N 1
ATOM 764 C CA . PRO A 1 92 ? 4.324 2.682 -0.726 1.00 52.31 92 PRO A CA 1
ATOM 765 C C . PRO A 1 92 ? 3.659 1.329 -0.894 1.00 52.31 92 PRO A C 1
ATOM 767 O O . PRO A 1 92 ? 4.158 0.313 -0.409 1.00 52.31 92 PRO A O 1
ATOM 770 N N . ARG A 1 93 ? 2.470 1.323 -1.505 1.00 54.00 93 ARG A N 1
ATOM 771 C CA . ARG A 1 93 ? 1.893 0.106 -2.052 1.00 54.00 93 ARG A CA 1
ATOM 772 C C . ARG A 1 93 ? 3.047 -0.467 -2.844 1.00 54.00 93 ARG A C 1
ATOM 774 O O . ARG A 1 93 ? 3.500 0.230 -3.752 1.00 54.00 93 ARG A O 1
ATOM 781 N N . LEU A 1 94 ? 3.588 -1.617 -2.418 1.00 47.09 94 LEU A N 1
ATOM 782 C CA . LEU A 1 94 ? 4.577 -2.352 -3.197 1.00 47.09 94 LEU A CA 1
ATOM 783 C C . LEU A 1 94 ? 4.021 -2.291 -4.601 1.00 47.09 94 LEU A C 1
ATOM 785 O O . LEU A 1 94 ? 2.906 -2.767 -4.833 1.00 47.09 94 LEU A O 1
ATOM 789 N N . VAL A 1 95 ? 4.683 -1.514 -5.453 1.00 47.94 95 VAL A N 1
ATOM 790 C CA . VAL A 1 95 ? 4.203 -1.274 -6.796 1.00 47.94 95 VAL A CA 1
ATOM 791 C C . VAL A 1 95 ? 4.454 -2.618 -7.437 1.00 47.94 95 VAL A C 1
ATOM 793 O O . VAL A 1 95 ? 5.541 -2.877 -7.937 1.00 47.94 95 VAL A O 1
ATOM 796 N N . THR A 1 96 ? 3.500 -3.542 -7.298 1.00 48.88 96 THR A N 1
ATOM 797 C CA . THR A 1 96 ? 3.414 -4.710 -8.148 1.00 48.88 96 THR A CA 1
ATOM 798 C C . THR A 1 96 ? 3.395 -4.079 -9.514 1.00 48.88 96 THR A C 1
ATOM 800 O O . THR A 1 96 ? 2.426 -3.385 -9.833 1.00 48.88 96 THR A O 1
ATOM 803 N N . ALA A 1 97 ? 4.536 -4.153 -10.207 1.00 56.22 97 ALA A N 1
ATOM 804 C CA . ALA A 1 97 ? 4.723 -3.515 -11.492 1.00 56.22 97 ALA A CA 1
ATOM 805 C C . ALA A 1 97 ? 3.478 -3.861 -12.296 1.00 56.22 97 ALA A C 1
ATOM 807 O O . ALA A 1 97 ? 3.200 -5.043 -12.517 1.00 56.22 97 ALA A O 1
ATOM 808 N N . GLY A 1 98 ? 2.653 -2.844 -12.567 1.00 60.56 98 GLY A N 1
ATOM 809 C CA . GLY A 1 98 ? 1.388 -3.062 -13.246 1.00 60.56 98 GLY A CA 1
ATOM 810 C C . GLY A 1 98 ? 1.660 -3.827 -14.539 1.00 60.56 98 GLY A C 1
ATOM 811 O O . GLY A 1 98 ? 2.784 -3.758 -15.054 1.00 60.56 98 GLY A O 1
ATOM 812 N N . PRO A 1 99 ? 0.674 -4.571 -15.064 1.00 62.41 99 PRO A N 1
ATOM 813 C CA . PRO A 1 99 ? 0.849 -5.260 -16.333 1.00 62.41 99 PRO A CA 1
ATOM 814 C C . PRO A 1 99 ? 1.461 -4.288 -17.355 1.00 62.41 99 PRO A C 1
ATOM 816 O O . PRO A 1 99 ? 1.026 -3.131 -17.432 1.00 62.41 99 PRO A O 1
ATOM 819 N N . PRO A 1 100 ? 2.523 -4.701 -18.070 1.00 70.31 100 PRO A N 1
ATOM 820 C CA . PRO A 1 100 ? 3.283 -3.788 -18.903 1.00 70.31 100 PRO A CA 1
ATOM 821 C C . PRO A 1 100 ? 2.370 -3.170 -19.955 1.00 70.31 100 PRO A C 1
ATOM 823 O O . PRO A 1 100 ? 1.561 -3.857 -20.580 1.00 70.31 100 PRO A O 1
ATOM 826 N N . SER A 1 101 ? 2.490 -1.856 -20.148 1.00 78.44 101 SER A N 1
ATOM 827 C CA . SER A 1 101 ? 1.675 -1.173 -21.151 1.00 78.44 101 SER A CA 1
ATOM 828 C C . SER A 1 101 ? 1.934 -1.763 -22.548 1.00 78.44 101 SER A C 1
ATOM 830 O O . SER A 1 101 ? 3.067 -2.160 -22.841 1.00 78.44 101 SER A O 1
ATOM 832 N N . PRO A 1 102 ? 0.948 -1.757 -23.462 1.00 76.88 102 PRO A N 1
ATOM 833 C CA . PRO A 1 102 ? 1.151 -2.236 -24.832 1.00 76.88 102 PRO A CA 1
ATOM 834 C C . PRO A 1 102 ? 2.333 -1.560 -25.548 1.00 76.88 102 PRO A C 1
ATOM 836 O O . PRO A 1 102 ? 3.041 -2.200 -26.322 1.00 76.88 102 PRO A O 1
ATOM 839 N N . ARG A 1 103 ? 2.606 -0.281 -25.239 1.00 76.38 103 ARG A N 1
ATOM 840 C CA . ARG A 1 103 ? 3.784 0.447 -25.741 1.00 76.38 103 ARG A CA 1
ATOM 841 C C . ARG A 1 103 ? 5.102 -0.104 -25.199 1.00 76.38 103 ARG A C 1
ATOM 843 O O . ARG A 1 103 ? 6.063 -0.173 -25.957 1.00 76.38 103 ARG A O 1
ATOM 850 N N . ALA A 1 104 ? 5.149 -0.501 -23.927 1.00 80.50 104 ALA A N 1
ATOM 851 C CA . ALA A 1 104 ? 6.336 -1.122 -23.342 1.00 80.50 104 ALA A CA 1
ATOM 852 C C . ALA A 1 104 ? 6.637 -2.463 -24.026 1.00 80.50 104 ALA A C 1
ATOM 854 O O . ALA A 1 104 ? 7.761 -2.687 -24.468 1.00 80.50 104 ALA A O 1
ATOM 855 N N . VAL A 1 105 ? 5.609 -3.294 -24.229 1.00 80.69 105 VAL A N 1
ATOM 856 C CA . VAL A 1 105 ? 5.741 -4.578 -24.936 1.00 80.69 105 VAL A CA 1
ATOM 857 C C . VAL A 1 105 ? 6.205 -4.376 -26.382 1.00 80.69 105 VAL A C 1
ATOM 859 O O . VAL A 1 105 ? 7.141 -5.040 -26.822 1.00 80.69 105 VAL A O 1
ATOM 862 N N . ALA A 1 106 ? 5.613 -3.430 -27.117 1.00 82.75 106 ALA A N 1
ATOM 863 C CA . ALA A 1 106 ? 6.047 -3.106 -28.477 1.00 82.75 106 ALA A CA 1
ATOM 864 C C . ALA A 1 106 ? 7.503 -2.603 -28.516 1.00 82.75 106 ALA A C 1
ATOM 866 O O . ALA A 1 106 ? 8.278 -3.027 -29.373 1.00 82.75 106 ALA A O 1
ATOM 867 N N . GLY A 1 107 ? 7.899 -1.761 -27.555 1.00 82.31 107 GLY A N 1
ATOM 868 C CA . GLY A 1 107 ? 9.278 -1.298 -27.402 1.00 82.31 107 GLY A CA 1
ATOM 869 C C . GLY A 1 107 ? 10.261 -2.449 -27.184 1.00 82.31 107 GLY A C 1
ATOM 870 O O . GLY A 1 107 ? 11.289 -2.512 -27.854 1.00 82.31 107 GLY A O 1
ATOM 871 N N . TRP A 1 108 ? 9.922 -3.409 -26.322 1.00 84.81 108 TRP A N 1
ATOM 872 C CA . TRP A 1 108 ? 10.728 -4.612 -26.087 1.00 84.81 108 TRP A CA 1
ATOM 873 C C . TRP A 1 108 ? 10.847 -5.519 -27.316 1.00 84.81 108 TRP A C 1
ATOM 875 O O . TRP A 1 108 ? 11.895 -6.123 -27.530 1.00 84.81 108 TRP A O 1
ATOM 885 N N . ILE A 1 109 ? 9.793 -5.620 -28.132 1.00 82.00 109 ILE A N 1
ATOM 886 C CA . ILE A 1 109 ? 9.799 -6.423 -29.366 1.00 82.00 109 ILE A CA 1
ATOM 887 C C . ILE A 1 109 ? 10.714 -5.801 -30.430 1.00 82.00 109 ILE A C 1
ATOM 889 O O . ILE A 1 109 ? 11.391 -6.532 -31.156 1.00 82.00 109 ILE A O 1
ATOM 893 N N . LEU A 1 110 ? 10.740 -4.469 -30.513 1.00 80.44 110 LEU A N 1
ATOM 894 C CA . LEU A 1 110 ? 11.549 -3.719 -31.477 1.00 80.44 110 LEU A CA 1
ATOM 895 C C . LEU A 1 110 ? 13.011 -3.540 -31.038 1.00 80.44 110 LEU A C 1
ATOM 897 O O . LEU A 1 110 ? 13.866 -3.229 -31.866 1.00 80.44 110 LEU A O 1
ATOM 901 N N . ARG A 1 111 ? 13.321 -3.735 -29.752 1.00 78.50 111 ARG A N 1
ATOM 902 C CA . ARG A 1 111 ? 14.675 -3.608 -29.200 1.00 78.50 111 ARG A CA 1
ATOM 903 C C . ARG A 1 111 ? 15.462 -4.921 -29.329 1.00 78.50 111 ARG A C 1
ATOM 905 O O . ARG A 1 111 ? 14.894 -6.013 -29.352 1.00 78.50 111 ARG A O 1
ATOM 912 N N . ARG A 1 112 ? 16.797 -4.829 -29.406 1.00 73.31 112 ARG A N 1
ATOM 913 C CA . ARG A 1 112 ? 17.675 -6.012 -29.440 1.00 73.31 112 ARG A CA 1
ATOM 914 C C . ARG A 1 112 ? 17.574 -6.789 -28.120 1.00 73.31 112 ARG A C 1
ATOM 916 O O . ARG A 1 112 ? 17.694 -6.161 -27.066 1.00 73.31 112 ARG A O 1
ATOM 923 N N . PRO A 1 113 ? 17.432 -8.127 -28.158 1.00 70.88 113 PRO A N 1
ATOM 924 C CA . PRO A 1 113 ? 17.251 -8.949 -26.959 1.00 70.88 113 PRO A CA 1
ATOM 925 C C . PRO A 1 113 ? 18.421 -8.848 -25.971 1.00 70.88 113 PRO A C 1
ATOM 927 O O . PRO A 1 113 ? 18.198 -8.933 -24.773 1.00 70.88 113 PRO A O 1
ATOM 930 N N . GLU A 1 114 ? 19.636 -8.599 -26.462 1.00 72.56 114 GLU A N 1
ATOM 931 C CA . GLU A 1 114 ? 20.858 -8.435 -25.656 1.00 72.56 114 GLU A CA 1
ATOM 932 C C . GLU A 1 114 ? 20.883 -7.137 -24.834 1.00 72.56 114 GLU A C 1
ATOM 934 O O . GLU A 1 114 ? 21.662 -7.006 -23.899 1.00 72.56 114 GLU A O 1
ATOM 939 N N . SER A 1 115 ? 20.031 -6.170 -25.183 1.00 78.12 115 SER A N 1
ATOM 940 C CA . SER A 1 115 ? 19.949 -4.864 -24.514 1.00 78.12 115 SER A CA 1
ATOM 941 C C . SER A 1 115 ? 18.745 -4.728 -23.576 1.00 78.12 115 SER A C 1
ATOM 943 O O . SER A 1 115 ? 18.513 -3.646 -23.036 1.00 78.12 115 SER A O 1
ATOM 945 N N . LEU A 1 116 ? 17.947 -5.792 -23.420 1.00 80.38 116 LEU A N 1
ATOM 946 C C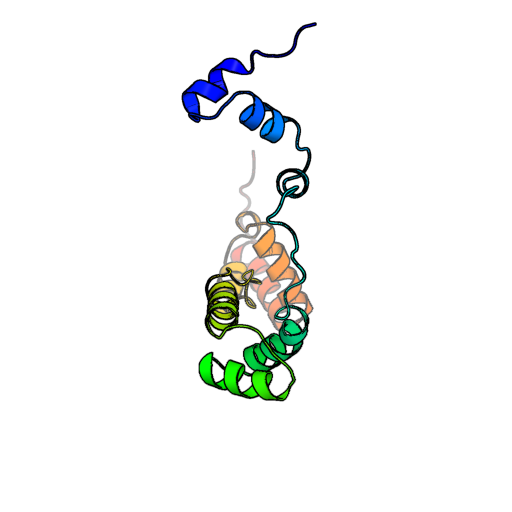A . LEU A 1 116 ? 16.848 -5.830 -22.455 1.00 80.38 116 LEU A CA 1
ATOM 947 C C . LEU A 1 116 ? 17.370 -6.220 -21.075 1.00 80.38 116 LEU A C 1
ATOM 949 O O . LEU A 1 116 ? 18.185 -7.132 -20.946 1.00 80.38 116 LEU A O 1
ATOM 953 N N . ALA A 1 117 ? 16.829 -5.587 -20.036 1.00 81.69 117 ALA A N 1
ATOM 954 C CA . ALA A 1 117 ? 17.080 -6.029 -18.673 1.00 81.69 117 ALA A CA 1
ATOM 955 C C . ALA A 1 117 ? 16.451 -7.414 -18.425 1.00 81.69 117 ALA A C 1
ATOM 957 O O . ALA A 1 117 ? 15.464 -7.809 -19.057 1.00 81.69 117 ALA A O 1
ATOM 958 N N . GLU A 1 118 ? 16.998 -8.158 -17.465 1.00 75.19 118 GLU A N 1
ATOM 959 C CA . GLU A 1 118 ? 16.529 -9.509 -17.133 1.00 75.19 118 GLU A CA 1
ATOM 960 C C . GLU A 1 118 ? 15.045 -9.521 -16.719 1.00 75.19 118 GLU A C 1
ATOM 962 O O . GLU A 1 118 ? 14.266 -10.354 -17.189 1.00 75.19 118 GLU A O 1
ATOM 967 N N . ALA A 1 119 ? 14.623 -8.520 -15.940 1.00 73.88 119 ALA A N 1
ATOM 968 C CA . ALA A 1 119 ? 13.231 -8.336 -15.533 1.00 73.88 119 ALA A CA 1
ATOM 969 C C . ALA A 1 119 ? 12.282 -8.105 -16.728 1.00 73.88 119 ALA A C 1
ATOM 971 O O . ALA A 1 119 ? 11.196 -8.683 -16.780 1.00 73.88 119 ALA A O 1
ATOM 972 N N . GLU A 1 120 ? 12.700 -7.318 -17.723 1.00 79.75 120 GLU A N 1
ATOM 973 C CA . GLU A 1 120 ? 11.916 -7.056 -18.941 1.00 79.75 120 GLU A CA 1
ATOM 974 C C . GLU A 1 120 ? 11.819 -8.309 -19.818 1.00 79.75 120 GLU A C 1
ATOM 976 O O . GLU A 1 120 ? 10.771 -8.612 -20.388 1.00 79.75 120 GLU A O 1
ATOM 981 N N . THR A 1 121 ? 12.904 -9.083 -19.887 1.00 80.31 121 THR A N 1
ATOM 982 C CA . THR A 1 121 ? 12.942 -10.355 -20.616 1.00 80.31 121 THR A CA 1
ATOM 983 C C . THR A 1 121 ? 11.975 -11.366 -20.010 1.00 80.31 121 THR A C 1
ATOM 985 O O . THR A 1 121 ? 11.265 -12.058 -20.746 1.00 80.31 121 THR A O 1
ATOM 988 N N . LEU A 1 122 ? 11.919 -11.443 -18.678 1.00 81.06 122 LEU A N 1
ATOM 989 C CA . LEU A 1 122 ? 10.978 -12.302 -17.969 1.00 81.06 122 LEU A CA 1
ATOM 990 C C . LEU A 1 122 ? 9.530 -11.865 -18.230 1.00 81.06 122 LEU A C 1
ATOM 992 O O . LEU A 1 122 ? 8.702 -12.696 -18.598 1.00 81.06 122 LEU A O 1
ATOM 996 N N . GLN A 1 123 ? 9.238 -10.563 -18.144 1.00 79.50 123 GLN A N 1
ATOM 997 C CA . GLN A 1 123 ? 7.903 -10.033 -18.439 1.00 79.50 123 GLN A CA 1
ATOM 998 C C . GLN A 1 123 ? 7.480 -10.284 -19.893 1.00 79.50 123 GLN A C 1
ATOM 1000 O O . GLN A 1 123 ? 6.348 -10.700 -20.139 1.00 79.50 123 GLN A O 1
ATOM 1005 N N . LEU A 1 124 ? 8.383 -10.114 -20.863 1.00 81.38 124 LEU A N 1
ATOM 1006 C CA . LEU A 1 124 ? 8.102 -10.405 -22.270 1.00 81.38 124 LEU A CA 1
ATOM 1007 C C . LEU A 1 124 ? 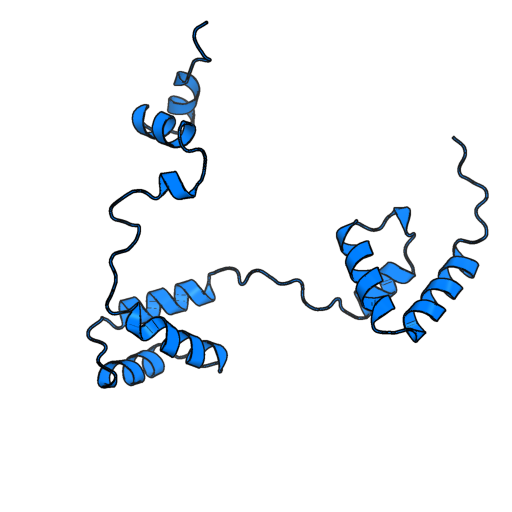7.846 -11.902 -22.514 1.00 81.38 124 LEU A C 1
ATOM 1009 O O . LEU A 1 124 ? 6.985 -12.243 -23.327 1.00 81.38 124 LEU A O 1
ATOM 1013 N N . LYS A 1 125 ? 8.559 -12.805 -21.822 1.00 81.94 125 LYS A N 1
ATOM 1014 C CA . LYS A 1 125 ? 8.290 -14.255 -21.883 1.00 81.94 125 LYS A CA 1
ATOM 1015 C C . LYS A 1 125 ? 6.884 -14.575 -21.380 1.00 81.94 125 LYS A C 1
ATOM 1017 O O . LYS A 1 125 ? 6.161 -15.295 -22.062 1.00 81.94 125 LYS A O 1
ATOM 1022 N N . THR A 1 126 ? 6.482 -13.996 -20.250 1.00 82.75 126 THR A N 1
ATOM 1023 C CA . THR A 1 126 ? 5.133 -14.166 -19.694 1.00 82.75 126 THR A CA 1
ATOM 1024 C C . THR A 1 126 ? 4.063 -13.667 -20.667 1.00 82.75 126 THR A C 1
ATOM 1026 O O . THR A 1 126 ? 3.131 -14.400 -20.980 1.00 82.75 126 THR A O 1
ATOM 1029 N N . VAL A 1 127 ? 4.226 -12.469 -21.242 1.00 81.94 127 VAL A N 1
ATOM 1030 C CA . VAL A 1 127 ? 3.273 -11.920 -22.228 1.00 81.94 127 VAL A CA 1
ATOM 1031 C C . VAL A 1 127 ? 3.159 -12.808 -23.476 1.00 81.94 127 VAL A C 1
ATOM 1033 O O . VAL A 1 127 ? 2.056 -13.035 -23.968 1.00 81.94 127 VAL A O 1
ATOM 1036 N N . ARG A 1 128 ? 4.273 -13.363 -23.971 1.00 79.69 128 ARG A N 1
ATOM 1037 C CA . ARG A 1 128 ? 4.268 -14.285 -25.125 1.00 79.69 128 ARG A CA 1
ATOM 1038 C C . ARG A 1 128 ? 3.619 -15.633 -24.815 1.00 79.69 128 ARG A C 1
ATOM 1040 O O . ARG A 1 128 ? 3.040 -16.225 -25.716 1.00 79.69 128 ARG A O 1
ATOM 1047 N N . ALA A 1 129 ? 3.697 -16.107 -23.572 1.00 80.00 129 ALA A N 1
ATOM 1048 C CA . ALA A 1 129 ? 3.022 -17.333 -23.151 1.00 80.00 129 ALA A CA 1
ATOM 1049 C C . ALA A 1 129 ? 1.492 -17.172 -23.105 1.00 80.00 129 ALA A C 1
ATOM 1051 O O . ALA A 1 129 ? 0.773 -18.133 -23.359 1.00 80.00 129 ALA A O 1
ATOM 1052 N N . HIS A 1 130 ? 0.998 -15.963 -22.816 1.00 80.38 130 HIS A N 1
ATOM 1053 C CA . HIS A 1 130 ? -0.438 -15.673 -22.773 1.00 80.38 130 HIS A CA 1
ATOM 1054 C C . HIS A 1 130 ? -1.050 -15.325 -24.142 1.00 80.38 130 HIS A C 1
ATOM 1056 O O . HIS A 1 130 ? -2.245 -15.543 -24.318 1.00 80.38 130 HIS A O 1
ATOM 1062 N N . CYS A 1 131 ? -0.262 -14.817 -25.102 1.00 80.94 131 CYS A N 1
ATOM 1063 C CA . CYS A 1 131 ? -0.747 -14.406 -26.428 1.00 80.94 131 CYS A CA 1
ATOM 1064 C C . CYS A 1 131 ? 0.129 -14.975 -27.569 1.00 80.94 131 CYS A C 1
ATOM 1066 O O . CYS A 1 131 ? 1.178 -14.390 -27.883 1.00 80.94 131 CYS A O 1
ATOM 1068 N N . PRO A 1 132 ? -0.283 -16.073 -28.234 1.00 77.06 132 PRO A N 1
ATOM 1069 C CA . PRO A 1 132 ? 0.494 -16.706 -29.305 1.00 77.06 132 PRO A CA 1
ATOM 1070 C C . PRO A 1 132 ? 0.659 -15.818 -30.554 1.00 77.06 132 PRO A C 1
ATOM 1072 O O . PRO A 1 132 ? 1.663 -15.920 -31.263 1.00 77.06 132 PRO A O 1
ATOM 1075 N N . GLU A 1 133 ? -0.261 -14.885 -30.807 1.00 78.75 133 GLU A N 1
ATOM 1076 C CA . GLU A 1 133 ? -0.173 -13.918 -31.907 1.00 78.75 133 GLU A CA 1
ATOM 1077 C C . GLU A 1 133 ? 1.018 -12.962 -31.724 1.00 78.75 133 GLU A C 1
ATOM 1079 O O . GLU A 1 133 ? 1.747 -12.659 -32.675 1.00 78.75 133 GLU A O 1
ATOM 1084 N N . LEU A 1 134 ? 1.273 -12.532 -30.481 1.00 79.12 134 LEU A N 1
ATOM 1085 C CA . LEU A 1 134 ? 2.426 -11.692 -30.143 1.00 79.12 134 LEU A CA 1
ATOM 1086 C C . LEU A 1 134 ? 3.742 -12.466 -30.262 1.00 79.12 134 LEU A C 1
ATOM 1088 O O . LEU A 1 134 ? 4.772 -11.893 -30.634 1.00 79.12 134 LEU A O 1
ATOM 1092 N N . ASP A 1 135 ? 3.725 -13.772 -29.996 1.00 78.88 135 ASP A N 1
ATOM 1093 C CA . ASP A 1 135 ? 4.881 -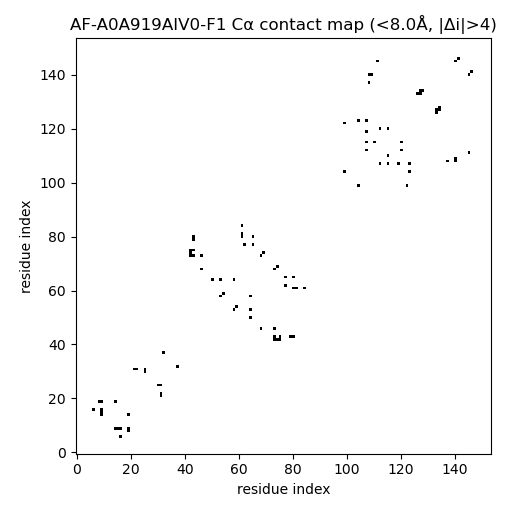14.640 -30.197 1.00 78.88 135 ASP A CA 1
ATOM 1094 C C . ASP A 1 135 ? 5.261 -14.767 -31.683 1.00 78.88 135 ASP A C 1
ATOM 1096 O O . ASP A 1 135 ? 6.437 -14.613 -32.042 1.00 78.88 135 ASP A O 1
ATOM 1100 N N . ALA A 1 136 ? 4.269 -14.968 -32.557 1.00 79.75 136 ALA A N 1
ATOM 1101 C CA . ALA A 1 136 ? 4.459 -15.019 -34.005 1.00 79.75 136 ALA A CA 1
ATOM 1102 C C . ALA A 1 136 ? 5.022 -13.698 -34.559 1.00 79.75 136 ALA A C 1
ATOM 1104 O O . ALA A 1 136 ? 6.013 -13.713 -35.301 1.00 79.75 136 ALA A O 1
ATOM 1105 N N . LEU A 1 137 ? 4.465 -12.558 -34.130 1.00 80.50 137 LEU A N 1
ATOM 1106 C CA . LEU A 1 137 ? 4.953 -11.226 -34.496 1.00 80.50 137 LEU A CA 1
ATOM 1107 C C . LEU A 1 137 ? 6.402 -11.010 -34.044 1.00 80.50 137 LEU A C 1
ATOM 1109 O O . LEU A 1 137 ? 7.252 -10.597 -34.835 1.00 80.50 137 LEU A O 1
ATOM 1113 N N . THR A 1 138 ? 6.712 -11.346 -32.791 1.00 79.75 138 THR A N 1
ATOM 1114 C CA . THR A 1 138 ? 8.061 -11.183 -32.234 1.00 79.75 138 THR A CA 1
ATOM 1115 C C . THR A 1 138 ? 9.083 -12.030 -32.995 1.00 79.75 138 THR A C 1
ATOM 1117 O O . THR A 1 138 ? 10.193 -11.573 -33.274 1.00 79.75 138 THR A O 1
ATOM 1120 N N . ARG A 1 139 ? 8.722 -13.261 -33.380 1.00 78.06 139 ARG A N 1
ATOM 1121 C CA . ARG A 1 139 ? 9.574 -14.135 -34.200 1.00 78.06 139 ARG A CA 1
ATOM 1122 C C . ARG A 1 139 ? 9.810 -13.546 -35.595 1.00 78.06 139 ARG A C 1
ATOM 1124 O O . ARG A 1 139 ? 10.940 -13.600 -36.078 1.00 78.06 139 ARG A O 1
ATOM 1131 N N . HIS A 1 140 ? 8.782 -12.968 -36.221 1.00 80.88 140 HIS A N 1
ATOM 1132 C CA . HIS A 1 140 ? 8.891 -12.339 -37.540 1.00 80.88 140 HIS A CA 1
ATOM 1133 C C . HIS A 1 140 ? 9.792 -11.097 -37.513 1.00 80.88 140 HIS A C 1
ATOM 1135 O O . HIS A 1 140 ? 10.714 -10.989 -38.321 1.00 80.88 140 HIS A O 1
ATOM 1141 N N . VAL A 1 141 ? 9.589 -10.201 -36.541 1.00 79.75 141 VAL A N 1
ATOM 1142 C CA . VAL A 1 141 ? 10.424 -9.003 -36.356 1.00 79.75 141 VAL A CA 1
ATOM 1143 C C . VAL A 1 141 ? 11.878 -9.402 -36.117 1.00 79.75 141 VAL A C 1
ATOM 1145 O O . VAL A 1 141 ? 12.768 -8.895 -36.791 1.00 79.75 141 VAL A O 1
ATOM 1148 N N . ARG A 1 142 ? 12.140 -10.384 -35.247 1.00 76.38 142 ARG A N 1
ATOM 1149 C CA . ARG A 1 142 ? 13.516 -10.821 -34.964 1.00 76.38 142 ARG A CA 1
ATOM 1150 C C . ARG A 1 142 ? 14.212 -11.445 -36.168 1.00 76.38 142 ARG A C 1
ATOM 1152 O O . ARG A 1 142 ? 15.378 -11.154 -36.404 1.00 76.38 142 ARG A O 1
ATOM 1159 N N . ARG A 1 143 ? 13.501 -12.250 -36.961 1.00 74.06 143 ARG A N 1
ATOM 1160 C CA . ARG A 1 143 ? 14.051 -12.827 -38.198 1.00 74.06 143 ARG A CA 1
ATOM 1161 C C . ARG A 1 143 ? 14.341 -11.764 -39.258 1.00 74.06 143 ARG A C 1
ATOM 1163 O O . ARG A 1 143 ? 15.354 -11.862 -39.934 1.00 74.06 143 ARG A O 1
ATOM 1170 N N . ARG A 1 144 ? 13.477 -10.757 -39.398 1.00 72.50 144 ARG A N 1
ATOM 1171 C CA . ARG A 1 144 ? 13.582 -9.741 -40.457 1.00 72.50 144 ARG A CA 1
ATOM 1172 C C . ARG A 1 144 ? 14.522 -8.583 -40.117 1.00 72.50 144 ARG A C 1
ATOM 1174 O O . ARG A 1 144 ? 15.161 -8.054 -41.014 1.00 72.50 144 ARG A O 1
ATOM 1181 N N . TRP A 1 145 ? 14.604 -8.192 -38.848 1.00 62.62 145 TRP A N 1
ATOM 1182 C CA . TRP A 1 145 ? 15.354 -7.009 -38.407 1.00 62.62 145 TRP A CA 1
ATOM 1183 C C . TRP A 1 145 ? 16.684 -7.354 -37.731 1.00 62.62 145 TRP A C 1
ATOM 1185 O O . TRP A 1 145 ? 17.593 -6.530 -37.724 1.00 62.62 145 TRP A O 1
ATOM 1195 N N . PHE A 1 146 ? 16.819 -8.569 -37.190 1.00 63.56 146 PHE A N 1
ATOM 1196 C CA . PHE A 1 146 ? 18.048 -9.035 -36.533 1.00 63.56 146 PHE A CA 1
ATOM 1197 C C . PHE A 1 146 ? 18.654 -10.284 -37.195 1.00 63.56 146 PHE A C 1
ATOM 1199 O O . PHE A 1 146 ? 19.674 -10.780 -36.732 1.00 63.56 146 PHE A O 1
ATOM 1206 N N . GLY A 1 147 ? 18.060 -10.790 -38.285 1.00 55.06 147 GLY A N 1
ATOM 1207 C CA . GLY A 1 147 ? 18.534 -11.979 -39.007 1.00 55.06 147 GLY A CA 1
ATOM 1208 C C . GLY A 1 147 ? 19.731 -11.753 -39.937 1.00 55.06 147 GLY A C 1
ATOM 1209 O O . GLY A 1 147 ? 20.226 -12.715 -40.515 1.00 55.06 147 GLY A O 1
ATOM 1210 N N . THR A 1 148 ? 20.216 -10.518 -40.085 1.00 53.34 148 THR A N 1
ATOM 1211 C CA . THR A 1 148 ? 21.357 -10.183 -40.952 1.00 53.34 148 THR A CA 1
ATOM 1212 C C . THR A 1 148 ? 22.272 -9.148 -40.298 1.00 53.34 148 THR A C 1
ATOM 1214 O O . THR A 1 148 ? 22.370 -8.013 -40.754 1.00 53.34 148 THR A O 1
ATOM 1217 N N . CYS A 1 149 ? 22.968 -9.520 -39.225 1.00 43.25 149 CYS A N 1
ATOM 1218 C CA . CYS A 1 149 ? 24.169 -8.795 -38.803 1.00 43.25 149 CYS A CA 1
ATOM 1219 C C . CYS A 1 149 ? 25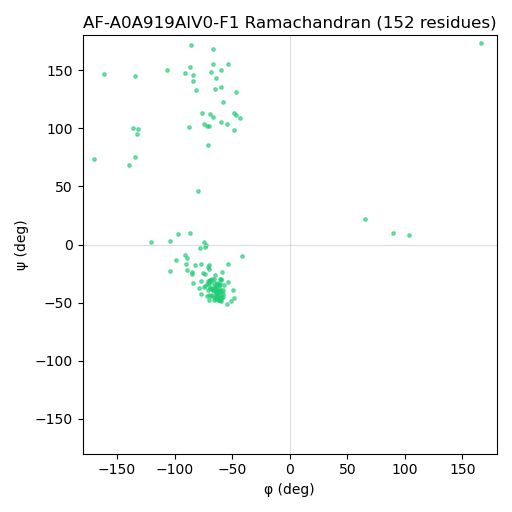.295 -9.800 -38.512 1.00 43.25 149 CYS A C 1
ATOM 1221 O O . CYS A 1 149 ? 25.364 -10.322 -37.403 1.00 43.25 149 CYS A O 1
ATOM 1223 N N . PRO A 1 150 ? 26.186 -10.076 -39.484 1.00 43.28 150 PRO A N 1
ATOM 1224 C CA . PRO A 1 150 ? 27.371 -10.911 -39.297 1.00 43.28 150 PRO A CA 1
ATOM 1225 C C . PRO A 1 150 ? 28.519 -10.136 -38.622 1.00 43.28 150 PRO A C 1
ATOM 1227 O O . PRO A 1 150 ? 29.655 -10.192 -39.076 1.00 43.28 150 PRO A O 1
ATOM 1230 N N . TRP A 1 151 ? 28.235 -9.383 -37.557 1.00 41.78 151 TRP A N 1
ATOM 1231 C CA . TRP A 1 151 ? 29.259 -8.618 -36.838 1.00 41.78 151 TRP A CA 1
ATOM 1232 C C . TRP A 1 151 ? 29.121 -8.799 -35.333 1.00 41.78 151 TRP A C 1
ATOM 1234 O O . TRP A 1 151 ? 28.681 -7.910 -34.610 1.00 41.78 151 TRP A O 1
ATOM 1244 N N . THR A 1 152 ? 29.548 -9.972 -34.882 1.00 50.03 152 THR A N 1
ATOM 1245 C CA . THR A 1 152 ? 30.168 -10.154 -33.570 1.00 50.03 152 THR A CA 1
ATOM 1246 C C . THR A 1 152 ? 31.380 -11.060 -33.744 1.00 50.03 152 THR A C 1
ATOM 1248 O O . THR A 1 152 ? 31.271 -12.277 -33.875 1.00 50.03 152 THR A O 1
ATOM 1251 N N . ARG A 1 153 ? 32.554 -10.434 -33.797 1.00 30.20 153 ARG A N 1
ATOM 1252 C CA . ARG A 1 153 ? 33.866 -11.023 -33.512 1.00 30.20 153 ARG A CA 1
ATOM 1253 C C . ARG A 1 153 ? 34.848 -9.882 -33.234 1.00 30.20 153 ARG A C 1
ATOM 1255 O O . ARG A 1 153 ? 34.847 -8.929 -34.011 1.00 30.20 153 ARG A O 1
ATOM 1262 N N . PRO A 1 154 ? 35.820 -10.111 -32.348 1.00 44.91 154 PRO A N 1
ATOM 1263 C CA . PRO A 1 154 ? 35.719 -10.455 -30.930 1.00 44.91 154 PRO A CA 1
ATOM 1264 C C . PRO A 1 154 ? 35.729 -9.205 -30.030 1.00 44.91 154 PRO A C 1
ATOM 1266 O O . PRO A 1 154 ? 36.144 -8.125 -30.503 1.00 44.91 154 PRO A O 1
#

Solvent-accessible surface area (backbone atoms only — not comparable to full-atom values): 9757 Å² total; per-residue (Å²): 135,87,77,83,81,72,68,66,59,30,74,76,67,76,45,56,65,71,56,53,48,53,60,69,71,39,92,44,80,71,64,68,51,72,53,100,81,66,73,75,88,42,75,56,63,79,46,43,65,60,55,49,53,42,43,73,73,64,58,80,55,59,65,63,55,46,64,60,36,42,84,75,67,47,85,67,60,66,67,56,55,44,51,50,52,49,47,63,69,68,44,77,68,78,74,69,76,64,83,74,50,72,66,55,54,51,51,58,57,75,43,62,77,90,77,52,54,72,69,56,51,52,50,51,50,54,54,34,74,77,32,65,69,57,40,54,50,42,52,50,48,44,53,72,76,62,62,82,70,98,78,87,80,134

Organism: NCBI:txid66376

Secondary structure (DSSP, 8-state):
-PPP-THHHHHHHT--HHHHHHHHH-SSTTGGG-STTS----HHHHHHHHHHHHHHTT---HHHHHHHHTTTT--S-HHHHHHHHHHHHHS------PSPPHHHHHHHHHS-GGGS-HHHHHHHHHHHHH-HHHHHHHHHHHHHHSS-------